Protein AF-A0A2D4TZR8-F1 (afdb_monomer_lite)

Structure (mmCIF, N/CA/C/O backbone):
data_AF-A0A2D4TZR8-F1
#
_entry.id   AF-A0A2D4TZR8-F1
#
loop_
_atom_site.group_PDB
_atom_site.id
_atom_site.type_symbol
_atom_site.label_atom_id
_atom_site.label_alt_id
_atom_site.label_comp_id
_atom_site.label_asym_id
_atom_site.label_entity_id
_atom_site.label_seq_id
_atom_site.pdbx_PDB_ins_code
_atom_site.Cartn_x
_atom_site.Cartn_y
_atom_site.Cartn_z
_atom_site.occupancy
_atom_site.B_iso_or_equiv
_atom_site.auth_seq_id
_atom_site.auth_comp_id
_atom_site.auth_asym_id
_atom_site.auth_atom_id
_atom_site.pdbx_PDB_model_num
ATOM 1 N N . MET A 1 1 ? -13.050 6.604 7.524 1.00 80.38 1 MET A N 1
ATOM 2 C CA . MET A 1 1 ? -14.112 5.670 7.103 1.00 80.38 1 MET A CA 1
ATOM 3 C C . MET A 1 1 ? -13.647 5.079 5.799 1.00 80.38 1 MET A C 1
ATOM 5 O O . MET A 1 1 ? -13.434 5.843 4.860 1.00 80.38 1 MET A O 1
ATOM 9 N N . LEU A 1 2 ? -13.472 3.760 5.765 1.00 87.94 2 LEU A N 1
ATOM 10 C CA . LEU A 1 2 ? -12.960 3.076 4.589 1.00 87.94 2 LEU A CA 1
ATOM 11 C C . LEU A 1 2 ? -13.950 3.214 3.422 1.00 87.94 2 LEU A C 1
ATOM 13 O O . LEU A 1 2 ? -15.160 3.064 3.629 1.00 87.94 2 LEU A O 1
ATOM 17 N N . PRO A 1 3 ? -13.462 3.530 2.214 1.00 87.88 3 PRO A N 1
ATOM 18 C CA . PRO A 1 3 ? -14.297 3.554 1.025 1.00 87.88 3 PRO A CA 1
ATOM 19 C C . PRO A 1 3 ? -14.696 2.130 0.627 1.00 87.88 3 PRO A C 1
ATOM 21 O O . PRO A 1 3 ? -14.063 1.160 1.032 1.00 87.88 3 PRO A O 1
ATOM 24 N N . THR A 1 4 ? -15.739 2.009 -0.190 1.00 86.69 4 THR A N 1
ATOM 25 C CA . THR A 1 4 ? -16.171 0.723 -0.761 1.00 86.69 4 THR A CA 1
ATOM 26 C C . THR A 1 4 ? -15.366 0.323 -1.994 1.00 86.69 4 THR A C 1
ATOM 28 O O . THR A 1 4 ? -15.373 -0.845 -2.356 1.00 86.69 4 THR A O 1
ATOM 31 N N . GLU A 1 5 ? -14.686 1.280 -2.631 1.00 90.81 5 GLU A N 1
ATOM 32 C CA . GLU A 1 5 ? -13.843 1.059 -3.806 1.00 90.81 5 GLU A CA 1
ATOM 33 C C . GLU A 1 5 ? -12.562 1.905 -3.720 1.00 90.81 5 GLU A C 1
ATOM 35 O O . GLU A 1 5 ? -12.601 3.054 -3.264 1.00 90.81 5 GLU A O 1
ATOM 40 N N . LEU A 1 6 ? -11.434 1.357 -4.177 1.00 87.56 6 LEU A N 1
ATOM 41 C CA . LEU A 1 6 ? -10.148 2.047 -4.277 1.00 87.56 6 LEU A CA 1
ATOM 42 C C . LEU A 1 6 ? -9.473 1.844 -5.631 1.00 87.56 6 LEU A C 1
ATOM 44 O O . LEU A 1 6 ? -9.343 0.731 -6.132 1.00 87.56 6 LEU A O 1
ATOM 48 N N . LYS A 1 7 ? -8.924 2.930 -6.171 1.00 89.12 7 LYS A N 1
ATOM 49 C CA . LYS A 1 7 ? -7.975 2.868 -7.281 1.00 89.12 7 LYS A CA 1
ATOM 50 C C . LYS A 1 7 ? -6.560 3.006 -6.721 1.00 89.12 7 LYS A C 1
ATOM 52 O O . LYS A 1 7 ? -6.235 4.031 -6.126 1.00 89.12 7 LYS A O 1
ATOM 57 N N . LEU A 1 8 ? -5.754 1.958 -6.856 1.00 88.19 8 LEU A N 1
ATOM 58 C CA . LEU A 1 8 ? -4.403 1.866 -6.305 1.00 88.19 8 LEU A CA 1
ATOM 59 C C . LEU A 1 8 ? -3.376 2.167 -7.389 1.00 88.19 8 LEU A C 1
ATOM 61 O O . LEU A 1 8 ? -3.346 1.496 -8.417 1.00 88.19 8 LEU A O 1
ATOM 65 N N . HIS A 1 9 ? -2.516 3.150 -7.151 1.00 92.19 9 HIS A N 1
ATOM 66 C CA . HIS A 1 9 ? -1.465 3.510 -8.096 1.00 92.19 9 HIS A CA 1
ATOM 67 C C . HIS A 1 9 ? -0.219 2.662 -7.843 1.00 92.19 9 HIS A C 1
ATOM 69 O O . HIS A 1 9 ? 0.258 2.584 -6.711 1.00 92.19 9 HIS A O 1
ATOM 75 N N . VAL A 1 10 ? 0.307 2.032 -8.894 1.00 89.81 10 VAL A N 1
ATOM 76 C CA . VAL A 1 10 ? 1.538 1.234 -8.821 1.00 89.81 10 VAL A CA 1
ATOM 77 C C . VAL A 1 10 ? 2.663 1.979 -9.525 1.00 89.81 10 VAL A C 1
ATOM 79 O O . VAL A 1 10 ? 2.569 2.300 -10.713 1.00 89.81 10 VAL A O 1
ATOM 82 N N . HIS A 1 11 ? 3.736 2.231 -8.780 1.00 87.88 11 HIS A N 1
ATOM 83 C CA . HIS A 1 11 ? 4.982 2.806 -9.270 1.00 87.88 11 HIS A CA 1
ATOM 84 C C . HIS A 1 11 ? 5.965 1.678 -9.541 1.00 87.88 11 HIS A C 1
ATOM 86 O O . HIS A 1 11 ? 6.266 0.901 -8.639 1.00 87.88 11 HIS A O 1
ATOM 92 N N . ILE A 1 12 ? 6.470 1.588 -10.768 1.00 84.12 12 ILE A N 1
ATOM 93 C CA . ILE A 1 12 ? 7.418 0.545 -11.170 1.00 84.12 12 ILE A CA 1
ATOM 94 C C . ILE A 1 12 ? 8.737 1.212 -11.554 1.00 84.12 12 ILE A C 1
ATOM 96 O O . ILE A 1 12 ? 8.755 2.097 -12.413 1.00 84.12 12 ILE A O 1
ATOM 100 N N . ASP A 1 13 ? 9.826 0.774 -10.927 1.00 78.94 13 ASP A N 1
ATOM 101 C CA . ASP A 1 13 ? 11.200 1.050 -11.338 1.00 78.94 13 ASP A CA 1
ATOM 102 C C . ASP A 1 13 ? 11.873 -0.250 -11.847 1.00 78.94 13 ASP A C 1
ATOM 104 O O . ASP A 1 13 ? 11.296 -1.333 -11.734 1.00 78.94 13 ASP A O 1
ATOM 108 N N . PRO A 1 14 ? 13.072 -0.195 -12.459 1.00 80.56 14 PRO A N 1
ATOM 109 C CA . PRO A 1 14 ? 13.706 -1.381 -13.046 1.00 80.56 14 PRO A CA 1
ATOM 110 C C . PRO A 1 14 ? 14.018 -2.538 -12.079 1.00 80.56 14 PRO A C 1
ATOM 112 O O . PRO A 1 14 ? 14.376 -3.621 -12.542 1.00 80.56 14 PRO A O 1
ATOM 115 N N . VAL A 1 15 ? 13.975 -2.311 -10.765 1.00 81.88 15 VAL A N 1
ATOM 116 C CA . VAL A 1 15 ? 14.350 -3.284 -9.727 1.00 81.88 15 VAL A CA 1
ATOM 117 C C . VAL A 1 15 ? 13.217 -3.523 -8.725 1.00 81.88 15 VAL A C 1
ATOM 119 O O . VAL A 1 15 ? 13.172 -4.595 -8.128 1.00 81.88 15 VAL A O 1
ATOM 122 N N . HIS A 1 16 ? 12.310 -2.565 -8.547 1.00 85.00 16 HIS A N 1
ATOM 123 C CA . HIS A 1 16 ? 11.267 -2.583 -7.528 1.00 85.00 16 HIS A CA 1
ATOM 124 C C . HIS A 1 16 ? 9.925 -2.093 -8.064 1.00 85.00 16 HIS A C 1
ATOM 126 O O . HIS A 1 16 ? 9.843 -1.334 -9.029 1.00 85.00 16 HIS A O 1
ATOM 132 N N . SER A 1 17 ? 8.855 -2.474 -7.371 1.00 88.81 17 SER A N 1
ATOM 133 C CA . SER A 1 17 ? 7.546 -1.857 -7.557 1.00 88.81 17 SER A CA 1
ATOM 134 C C . SER A 1 17 ? 6.902 -1.542 -6.214 1.00 88.81 17 SER A C 1
ATOM 136 O O . SER A 1 17 ? 7.112 -2.247 -5.226 1.00 88.81 17 SER A O 1
ATOM 138 N N . PHE A 1 18 ? 6.150 -0.445 -6.176 1.00 92.62 18 PHE A N 1
ATOM 139 C CA . PHE A 1 18 ? 5.519 0.062 -4.968 1.00 92.62 18 PHE A CA 1
ATOM 140 C C . PHE A 1 18 ? 4.058 0.421 -5.217 1.00 92.62 18 PHE A C 1
ATOM 142 O O . PHE A 1 18 ? 3.741 1.118 -6.181 1.00 92.62 18 PHE A O 1
ATOM 149 N N . ILE A 1 19 ? 3.178 0.015 -4.306 1.00 94.25 19 ILE A N 1
ATOM 150 C CA . ILE A 1 19 ? 1.778 0.438 -4.277 1.00 94.25 19 ILE A CA 1
ATOM 151 C C . ILE A 1 19 ? 1.676 1.707 -3.434 1.00 94.25 19 ILE A C 1
ATOM 153 O O . ILE A 1 19 ? 2.007 1.707 -2.247 1.00 94.25 19 ILE A O 1
ATOM 157 N N . GLU A 1 20 ? 1.203 2.789 -4.038 1.00 94.69 20 GLU A N 1
ATOM 158 C CA . GLU A 1 20 ? 0.891 4.025 -3.333 1.00 94.69 20 GLU A CA 1
ATOM 159 C C . GLU A 1 20 ? -0.452 3.903 -2.607 1.00 94.69 20 GLU A C 1
ATOM 161 O O . GLU A 1 20 ? -1.477 3.560 -3.202 1.00 94.69 20 GLU A O 1
ATOM 166 N N . VAL A 1 21 ? -0.462 4.216 -1.312 1.00 95.25 21 VAL A N 1
ATOM 167 C CA . VAL A 1 21 ? -1.669 4.188 -0.485 1.00 95.25 21 VAL A CA 1
ATOM 168 C C . VAL A 1 21 ? -1.633 5.289 0.575 1.00 95.25 21 VAL A C 1
ATOM 170 O O . VAL A 1 21 ? -0.600 5.574 1.179 1.00 95.25 21 VAL A O 1
ATOM 173 N N . SER A 1 22 ? -2.774 5.930 0.826 1.00 95.94 22 SER A N 1
ATOM 174 C CA . SER A 1 22 ? -2.878 6.967 1.860 1.00 95.94 22 SER A CA 1
ATOM 175 C C . SER A 1 22 ? -2.636 6.394 3.260 1.00 95.94 22 SER A C 1
ATOM 177 O O . SER A 1 22 ? -3.142 5.320 3.593 1.00 95.94 22 SER A O 1
ATOM 179 N N . ALA A 1 23 ? -1.936 7.151 4.110 1.00 95.00 23 ALA A N 1
ATOM 180 C CA . ALA A 1 23 ? -1.692 6.797 5.507 1.00 95.00 23 ALA A CA 1
ATOM 181 C C . ALA A 1 23 ? -2.980 6.496 6.281 1.00 95.00 23 ALA A C 1
ATOM 183 O O . ALA A 1 23 ? -3.034 5.504 7.002 1.00 95.00 23 ALA A O 1
ATOM 184 N N . ASN A 1 24 ? -4.050 7.260 6.044 1.00 95.56 24 ASN A N 1
ATOM 185 C CA . ASN A 1 24 ? -5.342 7.023 6.691 1.00 95.56 24 ASN A CA 1
ATOM 186 C C . ASN A 1 24 ? -5.901 5.627 6.373 1.00 95.56 24 ASN A C 1
ATOM 188 O O . ASN A 1 24 ? -6.463 4.977 7.246 1.00 95.56 24 ASN A O 1
ATOM 192 N N . ILE A 1 25 ? -5.729 5.138 5.139 1.00 95.94 25 ILE A N 1
ATOM 193 C CA . ILE A 1 25 ? -6.188 3.798 4.743 1.00 95.94 25 ILE A CA 1
ATOM 194 C C . ILE A 1 25 ? -5.333 2.730 5.432 1.00 95.94 25 ILE A C 1
ATOM 196 O O . ILE A 1 25 ? -5.871 1.772 5.978 1.00 95.94 25 ILE A O 1
ATOM 200 N N . VAL A 1 26 ? -4.009 2.906 5.457 1.00 95.56 26 VAL A N 1
ATOM 201 C CA . VAL A 1 26 ? -3.078 1.987 6.138 1.00 95.56 26 VAL A CA 1
ATOM 202 C C . VAL A 1 26 ? -3.391 1.881 7.632 1.00 95.56 26 VAL A C 1
ATOM 204 O O . VAL A 1 26 ? -3.387 0.780 8.190 1.00 95.56 26 VAL A O 1
ATOM 207 N N . GLU A 1 27 ? -3.694 3.007 8.273 1.00 95.06 27 GLU A N 1
ATOM 208 C CA . GLU A 1 27 ? -4.084 3.071 9.680 1.00 95.06 27 GLU A CA 1
ATOM 209 C C . GLU A 1 27 ? -5.451 2.426 9.927 1.00 95.06 27 GLU A C 1
ATOM 211 O O . GLU A 1 27 ? -5.573 1.588 10.821 1.00 95.06 27 GLU A O 1
ATOM 216 N N . GLU A 1 28 ? -6.465 2.751 9.118 1.00 95.94 28 GLU A N 1
A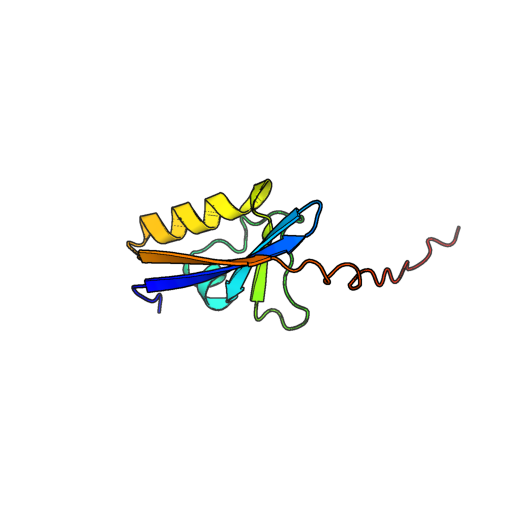TOM 217 C CA . GLU A 1 28 ? -7.813 2.181 9.248 1.00 95.94 28 GLU A CA 1
ATOM 218 C C . GLU A 1 28 ? -7.843 0.663 8.991 1.00 95.94 28 GLU A C 1
ATOM 220 O O . GLU A 1 28 ? -8.633 -0.045 9.615 1.00 95.94 28 GLU A O 1
ATOM 225 N N . LEU A 1 29 ? -6.951 0.146 8.139 1.00 95.81 29 LEU A N 1
ATOM 226 C CA . LEU A 1 29 ? -6.753 -1.292 7.908 1.00 95.81 29 LEU A CA 1
ATOM 227 C C . LEU A 1 29 ? -5.852 -1.964 8.964 1.00 95.81 29 LEU A C 1
ATOM 229 O O . LEU A 1 29 ? -5.653 -3.181 8.935 1.00 95.81 29 LEU A O 1
ATOM 233 N N . GLY A 1 30 ? -5.275 -1.199 9.897 1.00 95.94 30 GLY A N 1
ATOM 234 C CA . GLY A 1 30 ? -4.404 -1.724 10.951 1.00 95.94 30 GLY A CA 1
ATOM 235 C C . GLY A 1 30 ? -3.099 -2.332 10.424 1.00 95.94 30 GLY A C 1
ATOM 236 O O . GLY A 1 30 ? -2.604 -3.324 10.974 1.00 95.94 30 GLY A O 1
ATOM 237 N N . LEU A 1 31 ? -2.550 -1.774 9.343 1.00 96.12 31 LEU A N 1
ATOM 238 C CA . LEU A 1 31 ? -1.351 -2.285 8.676 1.00 96.12 31 LEU A CA 1
ATOM 239 C C . LEU A 1 31 ? -0.054 -1.657 9.194 1.00 96.12 31 LEU A C 1
ATOM 241 O O . LEU A 1 31 ? 0.988 -2.293 9.090 1.00 96.12 31 LEU A O 1
ATOM 245 N N . THR A 1 32 ? -0.099 -0.478 9.823 1.00 93.12 32 THR A N 1
ATOM 246 C CA . THR A 1 32 ? 1.084 0.328 10.193 1.00 93.12 32 THR A CA 1
ATOM 247 C C . THR A 1 32 ? 2.191 -0.451 10.915 1.00 93.12 32 THR A C 1
ATOM 249 O O . THR A 1 32 ? 3.366 -0.257 10.629 1.00 93.12 32 THR A O 1
ATOM 252 N N . ALA A 1 33 ? 1.839 -1.358 11.833 1.00 92.38 33 ALA A N 1
ATOM 253 C CA . ALA A 1 33 ? 2.811 -2.142 12.607 1.00 92.38 33 ALA A CA 1
ATOM 254 C C . ALA A 1 33 ? 3.307 -3.422 11.903 1.00 92.38 33 ALA A C 1
ATOM 256 O O . ALA A 1 33 ? 4.172 -4.115 12.437 1.00 92.38 33 ALA A O 1
ATOM 257 N N . LYS A 1 34 ? 2.727 -3.767 10.750 1.00 93.12 34 LYS A N 1
ATOM 258 C CA . LYS A 1 34 ? 3.028 -4.985 9.982 1.00 93.12 34 LYS A CA 1
ATOM 259 C C . LYS A 1 34 ? 3.963 -4.721 8.807 1.00 93.12 34 LYS A C 1
ATOM 261 O O . LYS A 1 34 ? 4.557 -5.668 8.308 1.00 93.12 34 LYS A O 1
ATOM 266 N N . LEU A 1 35 ? 4.071 -3.463 8.382 1.00 93.25 35 LEU A N 1
ATOM 267 C CA . LEU A 1 35 ? 4.868 -3.082 7.225 1.00 93.25 35 LEU A CA 1
ATOM 268 C C . LEU A 1 35 ? 6.362 -3.225 7.508 1.00 93.25 35 LEU A C 1
ATOM 270 O O . LEU A 1 35 ? 6.863 -2.846 8.573 1.00 93.25 35 LEU A O 1
ATOM 274 N N . SER A 1 36 ? 7.074 -3.775 6.532 1.00 92.50 36 SER A N 1
ATOM 275 C CA . SER A 1 36 ? 8.519 -3.930 6.579 1.00 92.50 36 SER A CA 1
ATOM 276 C C . SER A 1 36 ? 9.253 -2.589 6.425 1.00 92.50 36 SER A C 1
ATOM 278 O O . SER A 1 36 ? 8.670 -1.547 6.130 1.00 92.50 36 SER A O 1
ATOM 280 N N . ARG A 1 37 ? 10.581 -2.613 6.593 1.00 89.75 37 ARG A N 1
ATOM 281 C CA . ARG A 1 37 ? 11.440 -1.435 6.356 1.00 89.75 37 ARG A CA 1
ATOM 282 C C . ARG A 1 37 ? 11.668 -1.150 4.869 1.00 89.75 37 ARG A C 1
ATOM 284 O O . ARG A 1 37 ? 12.294 -0.144 4.545 1.00 89.75 37 ARG A O 1
ATOM 291 N N . GLN A 1 38 ? 11.257 -2.068 4.000 1.00 88.25 38 GLN A N 1
ATOM 292 C CA . GLN A 1 38 ? 11.363 -1.959 2.553 1.00 88.25 38 GLN A CA 1
ATOM 293 C C . GLN A 1 38 ? 10.240 -1.083 1.995 1.00 88.25 38 GLN A C 1
ATOM 295 O O . GLN A 1 38 ? 10.445 -0.409 0.991 1.00 88.25 38 GLN A O 1
ATOM 300 N N . SER A 1 39 ? 9.104 -1.023 2.691 1.00 89.44 39 SER A N 1
ATOM 301 C CA . SER A 1 39 ? 8.074 -0.019 2.452 1.00 89.44 39 SER A CA 1
ATOM 302 C C . SER A 1 39 ? 8.486 1.338 3.019 1.00 89.44 39 SER A C 1
ATOM 304 O O . SER A 1 39 ? 9.126 1.443 4.068 1.00 89.44 39 SER A O 1
ATOM 306 N N . TYR A 1 40 ? 8.115 2.399 2.313 1.00 89.06 40 TYR A N 1
ATOM 307 C CA . TYR A 1 40 ? 8.522 3.766 2.619 1.00 89.06 40 TYR A CA 1
ATOM 308 C C . TYR A 1 40 ? 7.316 4.643 2.964 1.00 89.06 40 TYR A C 1
ATOM 310 O O . TYR A 1 40 ? 6.233 4.486 2.410 1.00 89.06 40 TYR A O 1
ATOM 318 N N . ILE A 1 41 ? 7.512 5.600 3.871 1.00 91.00 41 ILE A N 1
ATOM 319 C CA . ILE A 1 41 ? 6.518 6.613 4.239 1.00 91.00 41 ILE A CA 1
ATOM 320 C C . ILE A 1 41 ? 7.008 7.959 3.717 1.00 91.00 41 ILE A C 1
ATOM 322 O O . ILE A 1 41 ? 8.151 8.337 3.983 1.00 91.00 41 ILE A O 1
ATOM 326 N N . SER A 1 42 ? 6.146 8.693 3.010 1.00 88.62 42 SER A N 1
ATOM 327 C CA . SER A 1 42 ? 6.469 10.019 2.481 1.00 88.62 42 SER A CA 1
ATOM 328 C C . SER A 1 42 ? 6.959 10.972 3.587 1.00 88.62 42 SER A C 1
ATOM 330 O O . SER A 1 42 ? 6.592 10.806 4.751 1.00 88.62 42 SER A O 1
ATOM 332 N N . PRO A 1 43 ? 7.757 12.017 3.279 1.00 84.81 43 PRO A N 1
ATOM 333 C CA . PRO A 1 43 ? 8.310 12.905 4.309 1.00 84.81 43 PRO A CA 1
ATOM 334 C C . PRO A 1 43 ? 7.253 13.632 5.162 1.00 84.81 43 PRO A C 1
ATOM 336 O O . PRO A 1 43 ? 7.578 14.095 6.251 1.00 84.81 43 PRO A O 1
ATOM 339 N N . GLY A 1 44 ? 6.011 13.736 4.671 1.00 86.69 44 GLY A N 1
ATOM 340 C CA . GLY A 1 44 ? 4.861 14.292 5.395 1.00 86.69 44 GLY A CA 1
ATOM 341 C C . GLY A 1 44 ? 4.013 13.259 6.146 1.00 86.69 44 GLY A C 1
ATOM 342 O O . GLY A 1 44 ? 3.056 13.644 6.804 1.00 86.69 44 GLY A O 1
ATOM 343 N N . ALA A 1 45 ? 4.347 11.969 6.055 1.00 88.94 45 ALA A N 1
ATOM 344 C CA . ALA A 1 45 ? 3.571 10.853 6.599 1.00 88.94 45 ALA A CA 1
ATOM 345 C C . ALA A 1 45 ? 2.121 10.756 6.092 1.00 88.94 45 ALA A C 1
ATOM 347 O O . ALA A 1 45 ? 1.277 10.142 6.731 1.00 88.94 45 ALA A O 1
ATOM 348 N N . GLU A 1 46 ? 1.838 11.322 4.918 1.00 93.69 46 GLU A N 1
ATOM 349 C CA . GLU A 1 46 ? 0.501 11.305 4.306 1.00 93.69 46 GLU A CA 1
ATOM 350 C C . GLU A 1 46 ? 0.281 10.077 3.407 1.00 93.69 46 GLU A C 1
ATOM 352 O O . GLU A 1 46 ? -0.858 9.665 3.168 1.00 93.69 46 GLU A O 1
ATOM 357 N N . THR A 1 47 ? 1.374 9.466 2.939 1.00 93.94 47 THR A N 1
ATOM 358 C CA . THR A 1 47 ? 1.358 8.397 1.934 1.00 93.94 47 THR A CA 1
ATOM 359 C C . THR A 1 47 ? 2.378 7.324 2.278 1.00 93.94 47 THR A C 1
ATOM 361 O O . THR A 1 47 ? 3.533 7.628 2.587 1.00 93.94 47 THR A O 1
ATOM 364 N N . PHE A 1 48 ? 1.958 6.071 2.176 1.00 94.81 48 PHE A N 1
ATOM 365 C CA . PHE A 1 48 ? 2.813 4.897 2.206 1.00 94.81 48 PHE A CA 1
ATOM 366 C C . PHE A 1 48 ? 3.036 4.393 0.780 1.00 94.81 48 PHE A C 1
ATOM 368 O O . PHE A 1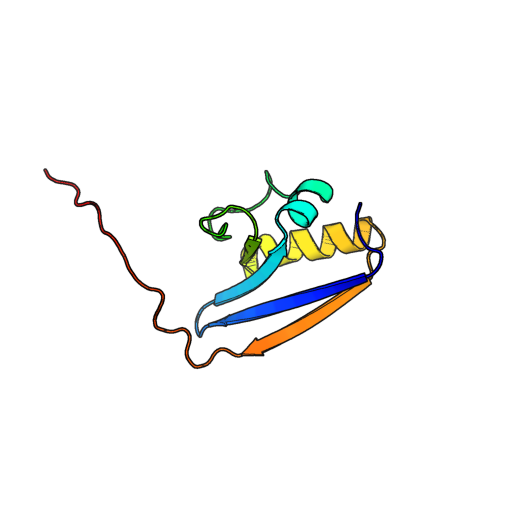 48 ? 2.123 4.377 -0.042 1.00 94.81 48 PHE A O 1
ATOM 375 N N . TYR A 1 49 ? 4.258 3.954 0.518 1.00 94.69 49 TYR A N 1
ATOM 376 C CA . TYR A 1 49 ? 4.673 3.266 -0.694 1.00 94.69 49 TYR A CA 1
ATOM 377 C C . TYR A 1 49 ? 5.043 1.846 -0.285 1.00 94.69 49 TYR A C 1
ATOM 379 O O . TYR A 1 49 ? 6.105 1.621 0.302 1.00 94.69 49 TYR A O 1
ATOM 387 N N . LEU A 1 50 ? 4.118 0.916 -0.513 1.00 95.00 50 LEU A N 1
ATOM 388 C CA . LEU A 1 50 ? 4.253 -0.471 -0.088 1.00 95.00 50 LEU A CA 1
ATOM 389 C C . LEU A 1 50 ? 5.025 -1.258 -1.130 1.00 95.00 50 LEU A C 1
ATOM 391 O O . LEU A 1 50 ? 4.577 -1.343 -2.267 1.00 95.00 50 LEU A O 1
ATOM 395 N N . GLU A 1 51 ? 6.156 -1.836 -0.749 1.00 94.19 51 GLU A N 1
ATOM 396 C CA . GLU A 1 51 ? 6.945 -2.672 -1.655 1.00 94.19 51 GLU A CA 1
ATOM 397 C C . GLU A 1 51 ? 6.117 -3.909 -2.052 1.00 94.19 51 GLU A C 1
ATOM 399 O O . GLU A 1 51 ? 5.602 -4.619 -1.183 1.00 94.19 51 GLU A O 1
ATOM 404 N N . CYS A 1 52 ? 5.908 -4.124 -3.354 1.00 90.75 52 CYS A N 1
ATOM 405 C CA . CYS A 1 52 ? 4.955 -5.115 -3.859 1.00 90.75 52 CYS A CA 1
ATOM 406 C C . CYS A 1 52 ? 5.317 -6.559 -3.487 1.00 90.75 52 CYS A C 1
ATOM 408 O O . CYS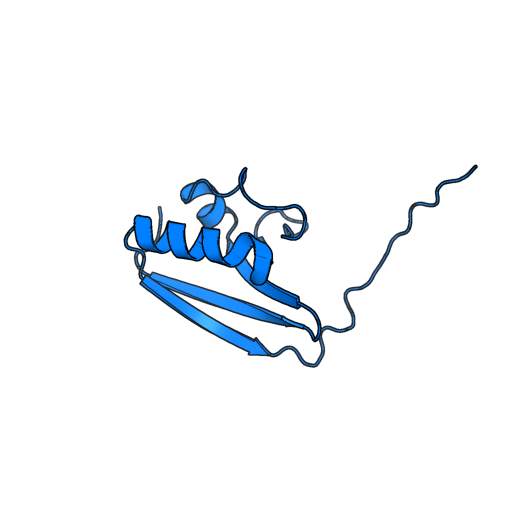 A 1 52 ? 4.421 -7.332 -3.140 1.00 90.75 52 CYS A O 1
ATOM 410 N N . ASP A 1 53 ? 6.603 -6.915 -3.537 1.00 89.06 53 ASP A N 1
ATOM 411 C CA . ASP A 1 53 ? 7.105 -8.270 -3.285 1.00 89.06 53 ASP A CA 1
ATOM 412 C C . ASP A 1 53 ? 7.128 -8.612 -1.788 1.00 89.06 53 ASP A C 1
ATOM 414 O O . ASP A 1 53 ? 7.129 -9.788 -1.413 1.00 89.06 53 ASP A O 1
ATOM 418 N N . VAL A 1 54 ? 7.137 -7.597 -0.919 1.00 90.00 54 VAL A N 1
ATOM 419 C CA . VAL A 1 54 ? 7.209 -7.775 0.535 1.00 90.00 54 VAL A CA 1
ATOM 420 C C . VAL A 1 54 ? 5.876 -7.490 1.217 1.00 90.00 54 VAL A C 1
ATOM 422 O O . VAL A 1 54 ? 5.359 -8.355 1.916 1.00 90.00 54 VAL A O 1
ATOM 425 N N . ASP A 1 55 ? 5.307 -6.302 1.031 1.00 94.06 55 ASP A N 1
ATOM 426 C CA . ASP A 1 55 ? 4.173 -5.806 1.820 1.00 94.06 55 ASP A CA 1
ATOM 427 C C . ASP A 1 55 ? 2.883 -5.639 1.001 1.00 94.06 55 ASP A C 1
ATOM 429 O O . ASP A 1 55 ? 1.803 -5.523 1.583 1.00 94.06 55 ASP A O 1
ATOM 433 N N . GLY A 1 56 ? 2.951 -5.662 -0.335 1.00 92.12 56 GLY A N 1
ATOM 434 C CA . GLY A 1 56 ? 1.785 -5.451 -1.203 1.00 92.12 56 GLY A CA 1
ATOM 435 C C . GLY A 1 56 ? 0.638 -6.434 -0.944 1.00 92.12 56 GLY A C 1
ATOM 436 O O . GLY A 1 56 ? -0.530 -6.039 -0.909 1.00 92.12 56 GLY A O 1
ATOM 437 N N . HIS A 1 57 ? 0.962 -7.700 -0.666 1.00 92.25 57 HIS A N 1
ATOM 438 C CA . HIS A 1 57 ? -0.032 -8.725 -0.334 1.00 92.25 57 HIS A CA 1
ATOM 439 C C . HIS A 1 57 ? -0.824 -8.401 0.947 1.00 92.25 57 HIS A C 1
ATOM 441 O O . HIS A 1 57 ? -2.024 -8.659 1.004 1.00 92.25 57 HIS A O 1
ATOM 447 N N . LEU A 1 58 ? -0.196 -7.761 1.944 1.00 94.69 58 LEU A N 1
ATOM 448 C CA . LEU A 1 58 ? -0.856 -7.388 3.201 1.00 94.69 58 LEU A CA 1
ATOM 449 C C . LEU A 1 58 ? -1.976 -6.370 2.970 1.00 94.69 58 LEU A C 1
ATOM 451 O O . LEU A 1 58 ? -3.009 -6.429 3.639 1.00 94.69 58 LEU A O 1
ATOM 455 N N . LEU A 1 59 ? -1.777 -5.444 2.027 1.00 94.81 59 LEU A N 1
ATOM 456 C CA . LEU A 1 59 ? -2.798 -4.478 1.635 1.00 94.81 59 LEU A CA 1
ATOM 457 C C . LEU A 1 59 ? -3.959 -5.172 0.922 1.00 94.81 59 LEU A C 1
ATOM 459 O O . LEU A 1 59 ? -5.105 -4.972 1.311 1.00 94.81 59 LEU A O 1
ATOM 463 N N . VAL A 1 60 ? -3.671 -6.007 -0.078 1.00 93.44 60 VAL A N 1
ATOM 464 C CA . VAL A 1 60 ? -4.693 -6.735 -0.851 1.00 93.44 60 VAL A CA 1
ATOM 465 C C . VAL A 1 60 ? -5.560 -7.617 0.050 1.00 9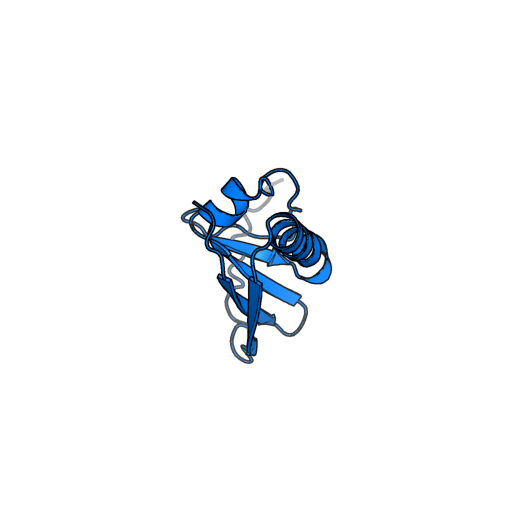3.44 60 VAL A C 1
ATOM 467 O O . VAL A 1 60 ? -6.792 -7.591 -0.048 1.00 93.44 60 VAL A O 1
ATOM 470 N N . ASP A 1 61 ? -4.935 -8.345 0.974 1.00 93.81 61 ASP A N 1
ATOM 471 C CA . ASP A 1 61 ? -5.641 -9.180 1.943 1.00 93.81 61 ASP A CA 1
ATOM 472 C C . ASP A 1 61 ? -6.516 -8.332 2.873 1.00 93.81 61 ASP A C 1
ATOM 474 O O . ASP A 1 61 ? -7.662 -8.686 3.153 1.00 93.81 61 ASP A O 1
ATOM 478 N N . ALA A 1 62 ? -6.008 -7.194 3.352 1.00 95.44 62 ALA A N 1
ATOM 479 C CA . ALA A 1 62 ? -6.772 -6.300 4.214 1.00 95.44 62 ALA A CA 1
ATOM 480 C C . ALA A 1 62 ? -7.975 -5.683 3.485 1.00 95.44 62 ALA A C 1
ATOM 482 O O . ALA A 1 62 ? -9.075 -5.690 4.030 1.00 95.44 62 ALA A O 1
ATOM 483 N N . LEU A 1 63 ? -7.809 -5.219 2.245 1.00 92.12 63 LEU A N 1
ATOM 484 C CA . LEU A 1 63 ? -8.913 -4.699 1.433 1.00 92.12 63 LEU A CA 1
ATOM 485 C C . LEU A 1 63 ? -9.994 -5.763 1.214 1.00 92.12 63 LEU A C 1
ATOM 487 O O . LEU A 1 63 ? -11.174 -5.509 1.460 1.00 92.12 63 LEU A O 1
ATOM 491 N N . SER A 1 64 ? -9.579 -6.984 0.869 1.00 89.94 64 SER A N 1
ATOM 492 C CA . SER A 1 64 ? -10.485 -8.120 0.668 1.00 89.94 64 SER A CA 1
ATOM 493 C C . SER A 1 64 ? -11.253 -8.479 1.945 1.00 89.94 64 SER A C 1
ATOM 495 O O . SER A 1 64 ? -12.471 -8.645 1.914 1.00 89.94 64 SER A O 1
ATOM 497 N N . ASN A 1 65 ? -10.575 -8.527 3.097 1.00 92.75 65 ASN A N 1
ATOM 498 C CA . ASN A 1 65 ? -11.204 -8.810 4.394 1.00 92.75 65 ASN A CA 1
ATOM 499 C C . ASN A 1 65 ? -12.215 -7.738 4.826 1.00 92.75 65 ASN A C 1
ATOM 501 O O . ASN A 1 65 ? -13.122 -8.022 5.610 1.00 92.75 65 ASN A O 1
ATOM 505 N N . HIS A 1 66 ? -12.069 -6.515 4.318 1.00 90.81 66 HIS A N 1
ATOM 506 C CA . HIS A 1 66 ? -12.979 -5.404 4.574 1.00 90.81 66 HIS A CA 1
ATOM 507 C C . HIS A 1 66 ? -14.067 -5.243 3.495 1.00 90.81 66 HIS A C 1
ATOM 509 O O . HIS A 1 66 ? -14.862 -4.310 3.591 1.00 90.81 66 HIS A O 1
ATOM 515 N N . ASN A 1 67 ? -14.156 -6.162 2.521 1.00 92.56 67 ASN A N 1
ATOM 516 C CA . ASN A 1 67 ? -15.051 -6.078 1.357 1.00 92.56 67 ASN A CA 1
ATOM 517 C C . ASN A 1 67 ? -14.901 -4.752 0.590 1.00 92.56 67 ASN A C 1
ATOM 519 O O . ASN A 1 67 ? -15.895 -4.119 0.234 1.00 92.56 67 ASN A O 1
ATOM 523 N N . ILE A 1 68 ? -13.658 -4.311 0.395 1.00 89.81 68 ILE A N 1
ATOM 524 C CA . ILE A 1 68 ? -13.332 -3.124 -0.394 1.00 89.81 68 ILE A CA 1
ATOM 525 C C . ILE A 1 68 ? -12.907 -3.598 -1.776 1.00 89.81 68 ILE A C 1
ATOM 527 O O . ILE A 1 68 ? -11.906 -4.305 -1.907 1.00 89.81 68 ILE A O 1
ATOM 531 N N . ASP A 1 69 ? -13.653 -3.194 -2.798 1.00 89.44 69 ASP A N 1
ATOM 532 C CA . ASP A 1 69 ? -13.272 -3.438 -4.182 1.00 89.44 69 ASP A CA 1
ATOM 533 C C . ASP A 1 69 ? -12.045 -2.589 -4.529 1.00 89.44 69 ASP A C 1
ATOM 535 O O . ASP A 1 69 ? -11.893 -1.457 -4.062 1.00 89.44 69 ASP A O 1
ATOM 539 N N . PHE A 1 70 ? -11.132 -3.113 -5.341 1.00 89.00 70 PHE A N 1
ATOM 540 C CA . PHE A 1 70 ? -9.976 -2.333 -5.764 1.00 89.00 70 PHE A CA 1
ATOM 541 C C . PHE A 1 70 ? -9.529 -2.661 -7.184 1.00 89.00 70 PHE A C 1
ATOM 543 O O . PHE A 1 70 ? -9.708 -3.773 -7.681 1.00 89.00 70 PHE A O 1
ATOM 550 N N . ALA A 1 71 ? -8.916 -1.672 -7.827 1.00 88.38 71 ALA A N 1
ATOM 551 C CA . ALA A 1 71 ? -8.306 -1.795 -9.143 1.00 88.38 71 ALA A CA 1
ATOM 552 C C . ALA A 1 71 ? -6.924 -1.137 -9.148 1.00 88.38 71 ALA A C 1
ATOM 554 O O . ALA A 1 71 ? -6.724 -0.103 -8.508 1.00 88.38 71 ALA A O 1
ATOM 555 N N . PHE A 1 72 ? -5.983 -1.715 -9.892 1.00 84.06 72 PHE A N 1
ATOM 556 C CA . PHE A 1 72 ? -4.649 -1.145 -10.061 1.00 84.06 72 PHE A CA 1
ATOM 557 C C . PHE A 1 72 ? -4.591 -0.202 -11.264 1.00 84.06 72 PHE A C 1
ATOM 559 O O . PHE A 1 72 ? -5.145 -0.486 -12.326 1.00 84.06 72 PHE A O 1
ATOM 566 N N . ASP A 1 73 ? -3.894 0.913 -11.081 1.00 83.25 73 ASP A N 1
ATOM 567 C CA . ASP A 1 73 ? -3.486 1.852 -12.118 1.00 83.25 73 ASP A CA 1
ATOM 568 C C . ASP A 1 73 ? -1.966 1.803 -12.226 1.00 83.25 73 ASP A C 1
ATOM 570 O O . ASP A 1 73 ? -1.242 2.392 -11.418 1.00 83.25 73 ASP A O 1
ATOM 574 N N . GLU A 1 74 ? -1.468 1.031 -13.184 1.00 69.44 74 GLU A N 1
ATOM 575 C CA . GLU A 1 74 ? -0.033 0.874 -13.383 1.00 69.44 74 GLU A CA 1
ATOM 576 C C . GLU A 1 74 ? 0.510 2.077 -14.153 1.00 69.44 74 GLU A C 1
ATOM 578 O O . GLU A 1 74 ? 0.163 2.303 -15.313 1.00 69.44 74 GLU A O 1
ATOM 583 N N . THR A 1 75 ? 1.388 2.856 -13.518 1.00 62.19 75 THR A N 1
ATOM 584 C CA . THR A 1 75 ? 2.152 3.892 -14.218 1.00 62.19 75 THR A CA 1
ATOM 585 C C . THR A 1 75 ? 3.607 3.458 -14.303 1.00 62.19 75 THR A C 1
ATOM 587 O O . THR A 1 75 ? 4.376 3.609 -13.352 1.00 62.19 75 THR A O 1
ATOM 590 N N . ILE A 1 76 ? 4.001 2.929 -15.462 1.00 55.78 76 ILE A N 1
ATOM 591 C CA . ILE A 1 76 ? 5.397 2.585 -15.752 1.00 55.78 76 ILE A CA 1
ATOM 592 C C . ILE A 1 76 ? 6.197 3.893 -15.813 1.00 55.78 76 ILE A C 1
ATOM 594 O O . ILE A 1 76 ? 6.070 4.664 -16.763 1.00 55.78 76 ILE A O 1
ATOM 598 N N . HIS A 1 77 ? 7.010 4.166 -14.792 1.00 51.88 77 HIS A N 1
ATOM 599 C CA . HIS A 1 77 ? 7.895 5.328 -14.781 1.00 51.88 77 HIS A CA 1
ATOM 600 C C . HIS A 1 77 ? 9.269 4.919 -15.315 1.00 51.88 77 HIS A C 1
ATOM 602 O O . HIS A 1 77 ? 10.201 4.671 -14.554 1.00 51.88 77 HIS A O 1
ATOM 608 N N . GLU A 1 78 ? 9.427 4.913 -16.641 1.00 45.91 78 GLU A N 1
ATOM 609 C CA . GLU A 1 78 ? 10.737 4.715 -17.288 1.00 45.91 78 GLU A CA 1
ATOM 610 C C . GLU A 1 78 ? 11.768 5.815 -16.921 1.00 45.91 78 GLU A C 1
ATOM 612 O O . GLU A 1 78 ? 12.960 5.655 -17.175 1.00 45.91 78 GLU A O 1
ATOM 617 N N . GLU A 1 79 ? 11.356 6.905 -16.252 1.00 41.81 79 GLU A N 1
ATOM 618 C CA . GLU A 1 79 ? 12.202 8.078 -15.966 1.00 41.81 79 GLU A CA 1
ATOM 619 C C . GLU A 1 79 ? 12.481 8.373 -14.469 1.00 41.81 79 GLU A C 1
ATOM 621 O O . GLU A 1 79 ? 13.182 9.339 -14.161 1.00 41.81 79 GLU A O 1
ATOM 626 N N . LEU A 1 80 ? 12.034 7.552 -13.503 1.00 42.28 80 LEU A N 1
ATOM 627 C CA . LEU A 1 80 ? 12.258 7.815 -12.058 1.00 42.28 80 LEU A CA 1
ATOM 628 C C . LEU A 1 80 ? 13.637 7.397 -11.507 1.00 42.28 80 LEU A C 1
ATOM 630 O O . LEU A 1 80 ? 13.860 7.398 -10.294 1.00 42.28 80 LEU A O 1
ATOM 634 N N . CYS A 1 81 ? 14.624 7.178 -12.376 1.00 34.78 81 CYS A N 1
ATOM 635 C CA . CYS A 1 81 ? 16.023 6.908 -12.014 1.00 34.7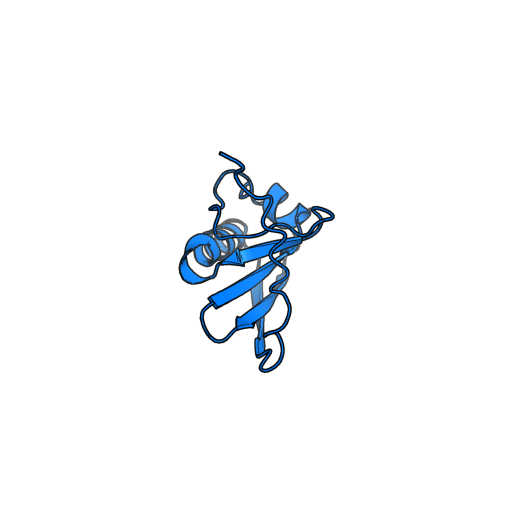8 81 CYS A CA 1
ATOM 636 C C . CYS A 1 81 ? 16.747 8.060 -11.260 1.00 34.78 81 CYS A C 1
ATOM 638 O O . CYS A 1 81 ? 17.969 8.020 -11.111 1.00 34.78 81 CYS A O 1
ATOM 640 N N . MET A 1 82 ? 16.049 9.094 -10.764 1.00 31.20 82 MET A N 1
ATOM 641 C CA . MET A 1 82 ? 16.662 10.296 -10.173 1.00 31.20 82 MET A CA 1
ATOM 642 C C . MET A 1 82 ? 16.342 10.603 -8.700 1.00 31.20 82 MET A C 1
ATOM 644 O O . MET A 1 82 ? 16.898 11.565 -8.167 1.00 31.20 82 MET A O 1
ATOM 648 N N . PHE A 1 83 ? 15.593 9.774 -7.966 1.00 35.81 83 PHE A N 1
ATOM 649 C CA . PHE A 1 83 ? 15.431 9.956 -6.508 1.00 35.81 83 PHE A CA 1
ATOM 650 C C . PHE A 1 83 ? 16.413 9.122 -5.667 1.00 35.81 83 PHE A C 1
ATOM 652 O O . PHE A 1 83 ? 16.077 8.582 -4.620 1.00 35.81 83 PHE A O 1
ATOM 659 N N . ARG A 1 84 ? 17.690 9.082 -6.068 1.00 34.69 84 ARG A N 1
ATOM 660 C CA . ARG A 1 84 ? 18.806 8.733 -5.170 1.00 34.69 84 ARG A CA 1
ATOM 661 C C . ARG A 1 84 ? 19.566 9.996 -4.771 1.00 34.69 84 ARG A C 1
ATOM 663 O O . ARG A 1 84 ? 20.619 10.304 -5.320 1.00 34.69 84 ARG A O 1
ATOM 670 N N . ARG A 1 85 ? 19.077 10.712 -3.755 1.00 28.12 85 ARG A N 1
ATOM 671 C CA . ARG A 1 85 ? 19.945 11.560 -2.922 1.00 28.12 85 ARG A CA 1
ATOM 672 C C . ARG A 1 85 ? 20.216 10.846 -1.606 1.00 28.12 85 ARG A C 1
ATOM 674 O O . ARG A 1 85 ? 19.551 11.078 -0.604 1.00 28.12 85 ARG A O 1
ATOM 681 N N . TYR A 1 86 ? 21.244 9.999 -1.616 1.00 32.06 86 TYR A N 1
ATOM 682 C CA . TYR A 1 86 ? 21.942 9.630 -0.391 1.00 32.06 86 TYR A CA 1
ATOM 683 C C . TYR A 1 86 ? 22.502 10.910 0.237 1.00 32.06 86 TYR A C 1
ATOM 685 O O . TYR A 1 86 ? 23.369 11.562 -0.344 1.00 32.06 86 TYR A O 1
ATOM 693 N N . ARG A 1 87 ? 22.039 11.273 1.435 1.00 28.55 87 ARG A N 1
ATOM 694 C CA . ARG A 1 87 ? 22.867 12.052 2.357 1.00 28.55 87 ARG A CA 1
ATOM 695 C C . ARG A 1 87 ? 23.511 11.045 3.296 1.00 28.55 87 ARG A C 1
ATOM 697 O O . ARG A 1 87 ? 22.964 10.713 4.340 1.00 28.55 87 ARG A O 1
ATOM 704 N N . THR A 1 88 ? 24.648 10.510 2.871 1.00 32.31 88 THR A N 1
ATOM 705 C CA . THR A 1 88 ? 25.538 9.735 3.729 1.00 32.31 88 THR A CA 1
ATOM 706 C C . THR A 1 88 ? 25.955 10.651 4.878 1.00 32.31 88 THR A C 1
ATOM 708 O O . THR A 1 88 ? 26.748 11.570 4.683 1.00 32.31 88 THR A O 1
ATOM 711 N N . ILE A 1 89 ? 25.385 10.462 6.069 1.00 34.34 89 ILE A N 1
ATOM 712 C CA . ILE A 1 89 ? 25.996 10.989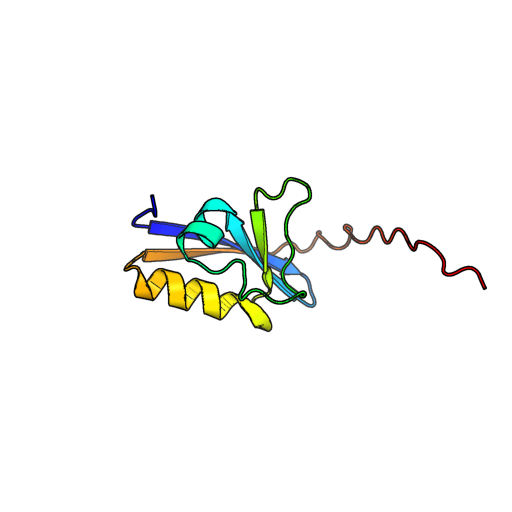 7.288 1.00 34.34 89 ILE A CA 1
ATOM 713 C C . ILE A 1 89 ? 27.179 10.059 7.531 1.00 34.34 89 ILE A C 1
ATOM 715 O O . ILE A 1 89 ? 26.999 8.876 7.811 1.00 34.34 89 ILE A O 1
ATOM 719 N N . GLY A 1 90 ? 28.381 10.567 7.266 1.00 28.14 90 GLY A N 1
ATOM 720 C CA . GLY A 1 90 ? 29.613 9.810 7.413 1.00 28.14 90 GLY A CA 1
ATOM 721 C C . GLY A 1 90 ? 29.758 9.281 8.836 1.00 28.14 90 GLY A C 1
ATOM 722 O O . GLY A 1 90 ? 29.627 10.032 9.801 1.00 28.14 90 GLY A O 1
ATOM 723 N N . TYR A 1 91 ? 30.060 7.991 8.951 1.00 35.00 91 TYR A N 1
ATOM 724 C CA . TYR A 1 91 ? 30.739 7.466 10.125 1.00 35.00 91 TYR A CA 1
ATOM 725 C C . TYR A 1 91 ? 32.158 8.041 10.113 1.00 35.00 91 TYR A C 1
ATOM 727 O O . TYR A 1 91 ? 32.987 7.634 9.301 1.00 35.00 91 TYR A O 1
ATOM 735 N N . LEU A 1 92 ? 32.414 9.030 10.969 1.00 32.88 92 LEU A N 1
ATOM 736 C CA . LEU A 1 92 ? 33.771 9.402 11.353 1.00 32.88 92 LEU A CA 1
ATOM 737 C C . LEU A 1 92 ? 34.248 8.382 12.394 1.00 32.88 92 LEU A C 1
ATOM 739 O O . LEU A 1 92 ? 33.610 8.221 13.436 1.00 32.88 92 LEU A O 1
ATOM 743 N N . GLN A 1 93 ? 35.326 7.674 12.052 1.00 33.97 93 GLN A N 1
ATOM 744 C CA . GLN A 1 93 ? 36.254 7.091 13.022 1.00 33.97 93 GLN A CA 1
ATOM 745 C C . GLN A 1 93 ? 37.087 8.199 13.668 1.00 33.97 93 GLN A C 1
ATOM 747 O O . GLN A 1 93 ? 37.345 9.211 12.974 1.00 33.97 93 GLN A O 1
#

Secondary structure (DSSP, 8-state):
---SEEEEEEEE-SS-EEEEEEHHHHHHTT-TTT--TTSEE-TTSSEEEEEIIIIIHHHHHHHHHTT-EEEEEEEE-TT-TT-----------

pLDDT: mean 79.81, std 22.04, range [28.12, 96.12]

Foldseek 3Di:
DDDQEEEWEWEDDPPWIWIKDFLVLCVVLVNVVVADPVWDAPPVNGIITGTCVGCVVVSVVSCVVVNRHYDYDYDYCPPPPPPPPDPPPDDDD

Sequence (93 aa):
MLPTELKLHVHIDPVHSFIEVSANIVEELGLTAKLSRQSYISPGAETFYLECDVDGHLLVDALSNHNIDFAFDETIHEELCMFRRYRTIGYLQ

Radius of gyration: 14.9 Å; chains: 1; bounding box: 52×24×30 Å